Protein AF-A0A4U6NA51-F1 (afdb_monomer)

Structure (mmCIF, N/CA/C/O backbone):
data_AF-A0A4U6NA51-F1
#
_entry.id   AF-A0A4U6NA51-F1
#
loop_
_atom_site.group_PDB
_atom_site.id
_atom_site.type_symbol
_atom_site.label_atom_id
_atom_site.label_alt_id
_atom_site.label_comp_id
_atom_site.label_asym_id
_atom_site.label_entity_id
_atom_site.label_seq_id
_atom_site.pdbx_PDB_ins_code
_atom_site.Cartn_x
_atom_site.Cartn_y
_atom_site.Cartn_z
_atom_site.occupancy
_atom_site.B_iso_or_equiv
_atom_site.auth_seq_id
_atom_site.auth_comp_id
_atom_site.auth_asym_id
_atom_site.auth_atom_id
_atom_site.pdbx_PDB_model_num
ATOM 1 N N . MET A 1 1 ? 25.719 -6.340 -27.429 1.00 69.81 1 MET A N 1
ATOM 2 C CA . MET A 1 1 ? 24.300 -6.135 -27.085 1.00 69.81 1 MET A CA 1
ATOM 3 C C . MET A 1 1 ? 23.641 -5.485 -28.283 1.00 69.81 1 MET A C 1
ATOM 5 O O . MET A 1 1 ? 24.245 -4.575 -28.841 1.00 69.81 1 MET A O 1
ATOM 9 N N . SER A 1 2 ? 22.515 -6.013 -28.749 1.00 95.31 2 SER A N 1
ATOM 10 C CA . SER A 1 2 ? 21.839 -5.498 -29.944 1.00 95.31 2 SER A CA 1
ATOM 11 C C . SER A 1 2 ? 20.895 -4.341 -29.607 1.00 95.31 2 SER A C 1
ATOM 13 O O . SER A 1 2 ? 20.537 -4.133 -28.449 1.00 95.31 2 SER A O 1
ATOM 15 N N . GLU A 1 3 ? 20.461 -3.601 -30.626 1.00 95.38 3 GLU A N 1
ATOM 16 C CA . GLU A 1 3 ? 19.411 -2.584 -30.490 1.00 95.38 3 GLU A CA 1
ATOM 17 C C . GLU A 1 3 ? 18.090 -3.188 -29.984 1.00 95.38 3 GLU A C 1
ATOM 19 O O . GLU A 1 3 ? 17.405 -2.594 -29.156 1.00 95.38 3 GLU A O 1
ATOM 24 N N . ALA A 1 4 ? 17.779 -4.421 -30.393 1.00 95.69 4 ALA A N 1
ATOM 25 C CA . ALA A 1 4 ? 16.623 -5.153 -29.887 1.00 95.69 4 ALA A CA 1
ATOM 26 C C . ALA A 1 4 ? 16.748 -5.475 -28.387 1.00 95.69 4 ALA A C 1
ATOM 28 O O . ALA A 1 4 ? 15.761 -5.391 -27.658 1.00 95.69 4 ALA A O 1
ATOM 29 N N . ASP A 1 5 ? 17.951 -5.808 -27.911 1.00 97.75 5 ASP A N 1
ATOM 30 C CA . ASP A 1 5 ? 18.199 -6.032 -26.482 1.00 97.75 5 ASP A CA 1
ATOM 31 C C . ASP A 1 5 ? 18.073 -4.723 -25.689 1.00 97.75 5 ASP A C 1
ATOM 33 O O . ASP A 1 5 ? 17.464 -4.711 -24.624 1.00 97.75 5 ASP A O 1
ATOM 37 N N . LEU A 1 6 ? 18.591 -3.610 -26.227 1.00 97.75 6 LEU A N 1
ATOM 38 C CA . LEU A 1 6 ? 18.439 -2.275 -25.635 1.00 97.75 6 LEU A CA 1
ATOM 39 C C . LEU A 1 6 ? 16.968 -1.867 -25.522 1.00 97.75 6 LEU A C 1
ATOM 41 O O . LEU A 1 6 ? 16.541 -1.392 -24.473 1.00 97.75 6 LEU A O 1
ATOM 45 N N . HIS A 1 7 ? 16.183 -2.094 -26.574 1.00 97.56 7 HIS A N 1
ATOM 46 C CA . HIS A 1 7 ? 14.756 -1.790 -26.566 1.00 97.56 7 HIS A CA 1
ATOM 47 C C . HIS A 1 7 ? 13.997 -2.636 -25.537 1.00 97.56 7 HIS A C 1
ATOM 49 O O . HIS A 1 7 ? 13.208 -2.100 -24.764 1.00 97.56 7 HIS A O 1
ATOM 55 N N . ARG A 1 8 ? 14.279 -3.944 -25.459 1.00 97.94 8 ARG A N 1
ATOM 56 C CA . ARG A 1 8 ? 13.680 -4.826 -24.442 1.00 97.94 8 ARG A CA 1
ATOM 57 C C . ARG A 1 8 ? 14.015 -4.384 -23.021 1.00 97.94 8 ARG A C 1
ATOM 59 O O . ARG A 1 8 ? 13.142 -4.422 -22.163 1.00 97.94 8 ARG A O 1
ATOM 66 N N . LEU A 1 9 ? 15.253 -3.952 -22.777 1.00 98.19 9 LEU A N 1
ATOM 67 C CA . LEU A 1 9 ? 15.654 -3.415 -21.476 1.00 98.19 9 LEU A CA 1
ATOM 68 C C . LEU A 1 9 ? 14.917 -2.115 -21.142 1.00 98.19 9 LEU A C 1
ATOM 70 O O . LEU A 1 9 ? 14.500 -1.949 -20.002 1.00 98.19 9 LEU A O 1
ATOM 74 N N . ALA A 1 10 ? 14.724 -1.224 -22.117 1.00 97.75 10 ALA A N 1
ATOM 75 C CA . ALA A 1 10 ? 13.976 0.015 -21.912 1.00 97.75 10 ALA A CA 1
ATOM 76 C C . ALA A 1 10 ? 12.504 -0.252 -21.556 1.00 97.75 10 ALA A C 1
ATOM 78 O O . ALA A 1 10 ? 11.988 0.352 -20.621 1.00 97.75 10 ALA A O 1
ATOM 79 N N . VAL A 1 11 ? 11.856 -1.197 -22.247 1.00 98.38 11 VAL A N 1
ATOM 80 C CA . VAL A 1 11 ? 10.481 -1.618 -21.929 1.00 98.38 11 VAL A CA 1
ATOM 81 C C . VAL A 1 11 ? 10.413 -2.220 -20.528 1.00 98.38 11 VAL A C 1
ATOM 83 O O . VAL A 1 11 ? 9.632 -1.758 -19.708 1.00 98.38 11 VAL A O 1
ATOM 86 N N . ALA A 1 12 ? 11.295 -3.170 -20.206 1.00 98.44 12 ALA A N 1
ATOM 87 C CA . ALA A 1 12 ? 11.312 -3.788 -18.881 1.00 98.44 12 ALA A CA 1
ATOM 88 C C . ALA A 1 12 ? 11.580 -2.775 -17.750 1.00 98.44 12 ALA A C 1
ATOM 90 O O . ALA A 1 12 ? 11.066 -2.931 -16.643 1.00 98.44 12 ALA A O 1
ATOM 91 N N . ALA A 1 13 ? 12.383 -1.738 -18.008 1.00 98.31 13 ALA A N 1
ATOM 92 C CA . ALA A 1 13 ? 12.607 -0.658 -17.054 1.00 98.31 13 ALA A CA 1
ATOM 93 C C . ALA A 1 13 ? 11.339 0.183 -16.831 1.00 98.31 13 ALA A C 1
ATOM 95 O O . ALA A 1 13 ? 11.002 0.452 -15.681 1.00 98.31 13 ALA A O 1
ATOM 96 N N . ALA A 1 14 ? 10.618 0.530 -17.901 1.00 98.25 14 ALA A N 1
ATOM 97 C CA . ALA A 1 14 ? 9.354 1.261 -17.817 1.00 98.25 14 ALA A CA 1
ATOM 98 C C . ALA A 1 14 ? 8.249 0.442 -17.123 1.00 98.25 14 ALA A C 1
ATOM 100 O O . ALA A 1 14 ? 7.504 0.978 -16.304 1.00 98.25 14 ALA A O 1
ATOM 101 N N . ASP A 1 15 ? 8.179 -0.866 -17.387 1.00 98.25 15 ASP A N 1
ATOM 102 C CA . ASP A 1 15 ? 7.237 -1.770 -16.715 1.00 98.25 15 ASP A CA 1
ATOM 103 C C . ASP A 1 15 ? 7.525 -1.834 -15.211 1.00 98.25 15 ASP A C 1
ATOM 105 O O . ASP A 1 15 ? 6.617 -1.754 -14.385 1.00 98.25 15 ASP A O 1
ATOM 109 N N . LYS A 1 16 ? 8.808 -1.932 -14.840 1.00 98.12 16 LYS A N 1
ATOM 110 C CA . LYS A 1 16 ? 9.229 -1.925 -13.436 1.00 98.12 16 LYS A CA 1
ATOM 111 C C . LYS A 1 16 ? 8.866 -0.611 -12.740 1.00 98.12 16 LYS A C 1
ATOM 113 O O . LYS A 1 16 ? 8.418 -0.646 -11.600 1.00 98.12 16 LYS A O 1
ATOM 118 N N . GLU A 1 17 ? 9.090 0.525 -13.395 1.00 98.00 17 GLU A N 1
ATOM 119 C CA . GLU A 1 17 ? 8.728 1.844 -12.862 1.00 98.00 17 GLU A CA 1
ATOM 120 C C . GLU A 1 17 ? 7.214 1.972 -12.671 1.00 98.00 17 GLU A C 1
ATOM 122 O O . GLU A 1 17 ? 6.759 2.402 -11.615 1.00 98.00 17 GLU A O 1
ATOM 127 N N . THR A 1 18 ? 6.436 1.508 -13.649 1.00 98.19 18 THR A N 1
ATOM 128 C CA . THR A 1 18 ? 4.970 1.492 -13.572 1.00 98.19 18 THR A CA 1
ATOM 129 C C . THR A 1 18 ? 4.486 0.652 -12.392 1.00 98.19 18 THR A C 1
ATOM 131 O O . THR A 1 18 ? 3.677 1.120 -11.597 1.00 98.19 18 THR A O 1
ATOM 134 N N . ALA A 1 19 ? 5.030 -0.556 -12.222 1.00 97.75 19 ALA A N 1
ATOM 135 C CA . ALA A 1 19 ? 4.678 -1.428 -11.104 1.00 97.75 19 ALA A CA 1
ATOM 136 C C . ALA A 1 19 ? 5.033 -0.813 -9.737 1.00 97.75 19 ALA A C 1
ATOM 138 O O . ALA A 1 19 ? 4.284 -0.987 -8.779 1.00 97.75 19 ALA A O 1
ATOM 139 N N . ALA A 1 20 ? 6.154 -0.090 -9.640 1.00 96.81 20 ALA A N 1
ATOM 140 C CA . ALA A 1 20 ? 6.529 0.612 -8.413 1.00 96.81 20 ALA A CA 1
ATOM 141 C C . ALA A 1 20 ? 5.534 1.735 -8.083 1.00 96.81 20 ALA A C 1
ATOM 143 O O . ALA A 1 20 ? 5.052 1.815 -6.960 1.00 96.81 20 ALA A O 1
ATOM 144 N N . PHE A 1 21 ? 5.153 2.538 -9.079 1.00 96.50 21 PHE A N 1
ATOM 145 C CA . PHE A 1 21 ? 4.147 3.585 -8.905 1.00 96.50 21 PHE A CA 1
ATOM 146 C C . PHE A 1 21 ? 2.780 3.026 -8.487 1.00 96.50 21 PHE A C 1
ATOM 148 O O . PHE A 1 21 ? 2.128 3.570 -7.597 1.00 96.50 21 PHE A O 1
ATOM 155 N N . GLU A 1 22 ? 2.330 1.941 -9.123 1.00 97.94 22 GLU A N 1
ATOM 156 C CA . GLU A 1 22 ? 1.061 1.295 -8.775 1.00 97.94 22 GLU A CA 1
ATOM 157 C C . GLU A 1 22 ? 1.065 0.759 -7.342 1.00 97.94 22 GLU A C 1
ATOM 159 O O . GLU A 1 22 ? 0.047 0.866 -6.656 1.00 97.94 22 GLU A O 1
ATOM 164 N N . LEU A 1 23 ? 2.201 0.227 -6.880 1.00 96.19 23 LEU A N 1
ATOM 165 C CA . LEU A 1 23 ? 2.372 -0.221 -5.502 1.00 96.19 23 LEU A CA 1
ATOM 166 C C . LEU A 1 23 ? 2.285 0.953 -4.520 1.00 96.19 23 LEU A C 1
ATOM 168 O O . LEU A 1 23 ? 1.456 0.907 -3.614 1.00 96.19 23 LEU A O 1
ATOM 172 N N . ASP A 1 24 ? 3.057 2.019 -4.744 1.00 94.44 24 ASP A N 1
ATOM 173 C CA . ASP A 1 24 ? 3.037 3.222 -3.898 1.00 94.44 24 ASP A CA 1
ATOM 174 C C . ASP A 1 24 ? 1.616 3.811 -3.807 1.00 94.44 24 ASP A C 1
ATOM 176 O O . ASP A 1 24 ? 1.129 4.191 -2.740 1.00 94.44 24 ASP A O 1
ATOM 180 N N . HIS A 1 25 ? 0.904 3.843 -4.936 1.00 95.38 25 HIS A N 1
ATOM 181 C CA . HIS A 1 25 ? -0.477 4.308 -4.993 1.00 95.38 25 HIS A CA 1
ATOM 182 C C . HIS A 1 25 ? -1.446 3.369 -4.259 1.00 95.38 25 HIS A C 1
ATOM 184 O O . HIS A 1 25 ? -2.373 3.836 -3.595 1.00 95.38 25 HIS A O 1
ATOM 190 N N . ALA A 1 26 ? -1.260 2.051 -4.352 1.00 95.19 26 ALA A N 1
ATOM 191 C CA . ALA A 1 26 ? -2.071 1.085 -3.616 1.00 95.19 26 ALA A CA 1
ATOM 192 C C . ALA A 1 26 ? -1.875 1.219 -2.097 1.00 95.19 26 ALA A C 1
ATOM 194 O O . ALA A 1 26 ? -2.860 1.191 -1.357 1.00 95.19 26 ALA A O 1
ATOM 195 N N . GLU A 1 27 ? -0.639 1.430 -1.637 1.00 93.62 27 GLU A N 1
ATOM 196 C CA . GLU A 1 27 ? -0.335 1.688 -0.225 1.00 93.62 27 GLU A CA 1
ATOM 197 C C . GLU A 1 27 ? -1.010 2.966 0.282 1.00 93.62 27 GLU A C 1
ATOM 199 O O . GLU A 1 27 ? -1.602 2.966 1.363 1.00 93.62 27 GLU A O 1
ATOM 204 N N . LEU A 1 28 ? -0.977 4.047 -0.506 1.00 93.50 28 LEU A N 1
ATOM 205 C CA . LEU A 1 28 ? -1.662 5.292 -0.157 1.00 93.50 28 LEU A CA 1
ATOM 206 C C . LEU A 1 28 ? -3.180 5.092 -0.050 1.00 93.50 28 LEU A C 1
ATOM 208 O O . LEU A 1 28 ? -3.779 5.476 0.952 1.00 93.50 28 LEU A O 1
ATOM 212 N N . ASN A 1 29 ? -3.791 4.431 -1.036 1.00 94.50 29 ASN A N 1
ATOM 213 C CA . ASN A 1 29 ? -5.228 4.138 -1.022 1.00 94.50 2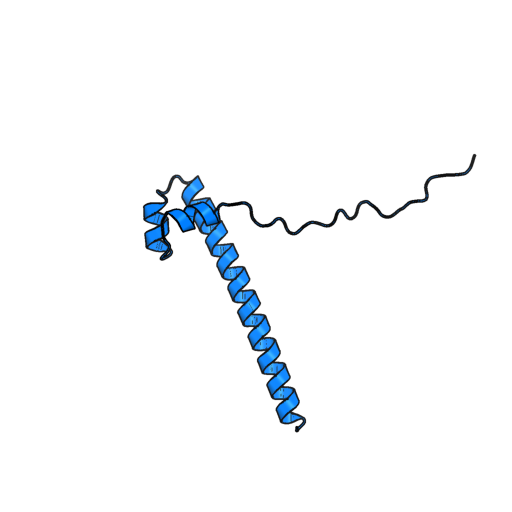9 ASN A CA 1
ATOM 214 C C . ASN A 1 29 ? -5.632 3.294 0.193 1.00 94.50 29 ASN A C 1
ATOM 216 O O . ASN A 1 29 ? -6.686 3.524 0.789 1.00 94.50 29 ASN A O 1
ATOM 220 N N . LEU A 1 30 ? -4.797 2.325 0.579 1.00 94.44 30 LEU A N 1
ATOM 221 C CA . LEU A 1 30 ? -5.023 1.523 1.777 1.00 94.44 30 LEU A CA 1
ATOM 222 C C . LEU A 1 30 ? -4.980 2.391 3.041 1.00 94.44 30 LEU A C 1
ATOM 224 O O . LEU A 1 30 ? -5.895 2.302 3.859 1.00 94.44 30 LEU A O 1
ATOM 228 N N . LYS A 1 31 ? -3.970 3.259 3.183 1.00 94.25 31 LYS A N 1
ATOM 229 C CA . LYS A 1 31 ? -3.864 4.200 4.314 1.00 94.25 31 LYS A CA 1
ATOM 230 C C . LYS A 1 31 ? -5.096 5.095 4.415 1.00 94.25 31 LYS A C 1
ATOM 232 O O . LYS A 1 31 ? -5.694 5.187 5.485 1.00 94.25 31 LYS A O 1
ATOM 237 N N . GLU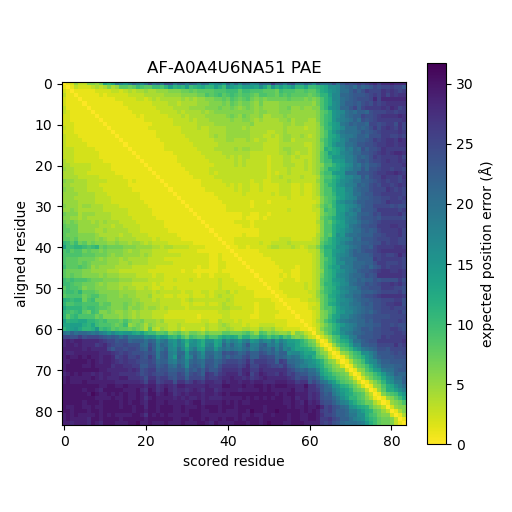 A 1 32 ? -5.520 5.699 3.307 1.00 93.75 32 GLU A N 1
ATOM 238 C CA . GLU A 1 32 ? -6.716 6.549 3.268 1.00 93.75 32 GLU A CA 1
ATOM 239 C C . GLU A 1 32 ? -7.978 5.781 3.683 1.00 93.75 32 GLU A C 1
ATOM 241 O O . GLU A 1 32 ? -8.748 6.253 4.522 1.00 93.75 32 GLU A O 1
ATOM 246 N N . ALA A 1 33 ? -8.175 4.568 3.158 1.00 95.56 33 ALA A N 1
ATOM 247 C CA . ALA A 1 33 ? -9.321 3.734 3.513 1.00 95.56 33 ALA A CA 1
ATOM 248 C C . ALA A 1 33 ? -9.328 3.350 5.003 1.00 95.56 33 ALA A C 1
ATOM 250 O O . ALA A 1 33 ? -10.386 3.367 5.638 1.00 95.56 33 ALA A O 1
ATOM 251 N N . VAL A 1 34 ? -8.159 3.033 5.569 1.00 95.06 34 VAL A N 1
ATOM 252 C CA . VAL A 1 34 ? -7.994 2.733 6.999 1.00 95.06 34 VAL A CA 1
ATOM 253 C C . VAL A 1 34 ? -8.338 3.952 7.853 1.00 95.06 34 VAL A C 1
ATOM 255 O O . VAL A 1 34 ? -9.126 3.822 8.791 1.00 95.06 34 VAL A O 1
ATOM 258 N N . VAL A 1 35 ? -7.819 5.135 7.510 1.00 93.81 35 VAL A N 1
ATOM 259 C CA . VAL A 1 35 ? -8.129 6.392 8.214 1.00 93.81 35 VAL A CA 1
ATOM 260 C C . VAL A 1 35 ? -9.635 6.642 8.220 1.00 93.81 35 VAL A C 1
ATOM 262 O O . VAL A 1 35 ? -10.222 6.802 9.288 1.00 93.81 35 VAL A O 1
ATOM 265 N N . VAL A 1 36 ? -10.288 6.575 7.059 1.00 94.94 36 VAL A N 1
ATOM 266 C CA . VAL A 1 36 ? -11.742 6.784 6.944 1.00 94.94 36 VAL A CA 1
ATOM 267 C C . VAL A 1 36 ? -12.529 5.758 7.768 1.00 94.94 36 VAL A C 1
ATOM 269 O O . VAL A 1 36 ? -13.516 6.098 8.423 1.00 94.94 36 VAL A O 1
ATOM 272 N N . ALA A 1 37 ? -12.115 4.489 7.770 1.00 95.50 37 ALA A N 1
ATOM 273 C CA . ALA A 1 37 ? -12.777 3.454 8.563 1.00 95.50 37 ALA A CA 1
ATOM 274 C C . ALA A 1 37 ? -12.669 3.726 10.073 1.00 95.50 37 ALA A C 1
ATOM 276 O O . ALA A 1 37 ? -13.656 3.546 10.798 1.00 95.50 37 ALA A O 1
ATOM 277 N N . LEU A 1 38 ? -11.505 4.186 10.536 1.00 93.19 38 LEU A N 1
ATOM 278 C CA . LEU A 1 38 ? -11.272 4.569 11.930 1.00 93.19 38 LEU A CA 1
ATOM 279 C C . LEU A 1 38 ? -12.064 5.822 12.320 1.00 93.19 38 LEU A C 1
ATOM 281 O O . LEU A 1 38 ? -12.675 5.839 13.387 1.00 93.19 38 LEU A O 1
ATOM 285 N N . GLU A 1 39 ? -12.133 6.832 11.450 1.00 93.19 39 GLU A N 1
ATOM 286 C CA . GLU A 1 39 ? -12.956 8.036 11.653 1.00 93.19 39 GLU A CA 1
ATOM 287 C C . GLU A 1 39 ? -14.449 7.708 11.782 1.00 93.19 39 GLU A C 1
ATOM 289 O O . GLU A 1 39 ? -15.161 8.316 12.584 1.00 93.19 39 GLU A O 1
ATOM 294 N N . HIS A 1 40 ? -14.926 6.696 11.055 1.00 96.44 40 HIS A N 1
ATOM 295 C CA . HIS A 1 40 ? -16.286 6.169 11.197 1.00 96.44 40 HIS A CA 1
ATOM 296 C C . HIS A 1 40 ? -16.496 5.300 12.451 1.00 96.44 40 HIS A C 1
ATOM 298 O O . HIS A 1 40 ? -17.609 4.826 12.687 1.00 96.44 40 HIS A O 1
ATOM 304 N N . GLY A 1 41 ? -15.463 5.097 13.273 1.00 94.56 41 GLY A N 1
ATOM 305 C CA . GLY A 1 41 ? -15.533 4.334 14.519 1.00 94.56 41 GLY A CA 1
ATOM 306 C C . GLY A 1 41 ? -15.458 2.819 14.334 1.00 94.56 41 GLY A C 1
ATOM 307 O O . GLY A 1 41 ? -15.887 2.076 15.219 1.00 94.56 41 GLY A O 1
ATOM 308 N N . THR A 1 42 ? -14.944 2.343 13.198 1.00 96.25 42 THR A N 1
ATOM 309 C CA . THR A 1 42 ? -14.715 0.908 12.981 1.00 96.25 42 THR A CA 1
ATOM 310 C C . THR A 1 42 ? -13.614 0.415 13.921 1.00 96.25 42 THR A C 1
ATOM 312 O O . THR A 1 42 ? -12.574 1.056 14.052 1.00 96.25 42 THR A O 1
ATOM 315 N N . ASP A 1 43 ? -13.828 -0.732 14.574 1.00 94.62 43 ASP A N 1
ATOM 316 C CA . ASP A 1 43 ? -12.822 -1.342 15.452 1.00 94.62 43 ASP A CA 1
ATOM 317 C C . ASP A 1 43 ? -11.558 -1.706 14.638 1.00 94.62 43 ASP A C 1
ATOM 319 O O . ASP A 1 43 ? -11.680 -2.424 13.637 1.00 94.62 43 ASP A O 1
ATOM 323 N N . PRO A 1 44 ? -10.348 -1.280 15.058 1.00 92.88 44 PRO A N 1
ATOM 324 C CA . PRO A 1 44 ? -9.090 -1.636 14.401 1.00 92.88 44 PRO A CA 1
ATOM 325 C C . PRO A 1 44 ? -8.919 -3.138 14.147 1.00 92.88 44 PRO A C 1
ATOM 327 O O . PRO A 1 44 ? -8.377 -3.527 13.117 1.00 92.88 44 PRO A O 1
ATOM 330 N N . LYS A 1 45 ? -9.436 -4.006 15.028 1.00 95.56 45 LYS A N 1
ATOM 331 C CA . LYS A 1 45 ? -9.383 -5.467 14.845 1.00 95.56 45 LYS A CA 1
ATOM 332 C C . LYS A 1 45 ? -10.231 -5.958 13.679 1.00 95.56 45 LYS A C 1
ATOM 334 O O . LYS A 1 45 ? -9.929 -7.002 13.108 1.00 95.56 45 LYS A O 1
ATOM 339 N N . VAL A 1 46 ? -11.321 -5.259 13.373 1.00 96.69 46 VAL A N 1
ATOM 340 C CA . VAL A 1 46 ? -12.177 -5.567 12.221 1.00 96.69 46 VAL A CA 1
ATOM 341 C C . VAL A 1 46 ? -11.489 -5.109 10.942 1.00 96.69 46 VAL A C 1
ATOM 343 O O . VAL A 1 46 ? -11.472 -5.859 9.973 1.00 96.69 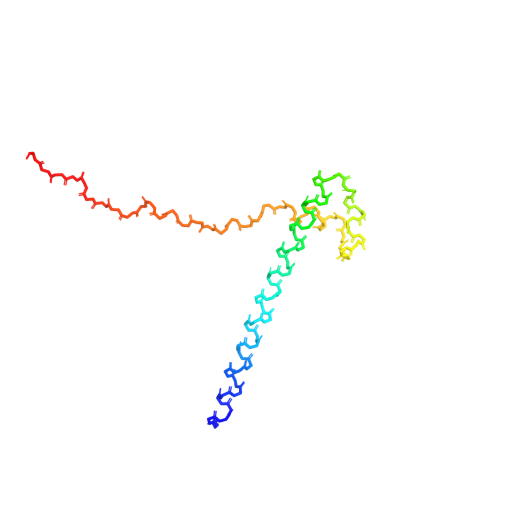46 VAL A O 1
ATOM 346 N N . ILE A 1 47 ? -10.875 -3.923 10.957 1.00 96.06 47 ILE A N 1
ATOM 347 C CA . ILE A 1 47 ? -10.100 -3.409 9.821 1.00 96.06 47 ILE A CA 1
ATOM 348 C C . ILE A 1 47 ? -8.950 -4.368 9.497 1.00 96.06 47 ILE A C 1
ATOM 350 O O . ILE A 1 47 ? -8.868 -4.825 8.362 1.00 96.06 47 ILE A O 1
ATOM 354 N N . ALA A 1 48 ? -8.150 -4.753 10.498 1.00 95.38 48 ALA A N 1
ATOM 355 C CA . ALA A 1 48 ? -7.028 -5.693 10.378 1.00 95.38 48 ALA A CA 1
ATOM 356 C C . ALA A 1 48 ? -7.407 -6.996 9.660 1.00 95.38 48 ALA A C 1
ATOM 358 O O . ALA A 1 48 ? -6.729 -7.421 8.732 1.00 95.38 48 ALA A O 1
ATOM 359 N N . GLN A 1 49 ? -8.551 -7.585 10.016 1.00 96.00 49 GLN A N 1
ATOM 360 C CA . GLN A 1 49 ? -9.049 -8.801 9.364 1.00 96.00 49 GLN A CA 1
ATOM 361 C C . GLN A 1 49 ? -9.394 -8.607 7.883 1.00 96.00 49 GLN A C 1
ATOM 363 O O . GLN A 1 49 ? -9.275 -9.547 7.104 1.00 96.00 49 GLN A O 1
ATOM 368 N N . VAL A 1 50 ? -9.875 -7.423 7.495 1.00 96.38 50 VAL A N 1
ATOM 369 C CA . VAL A 1 50 ? -10.266 -7.133 6.106 1.00 96.38 50 VAL A CA 1
ATOM 370 C C . VAL A 1 50 ? -9.044 -6.887 5.232 1.00 96.38 50 VAL A C 1
ATOM 372 O O . VAL A 1 50 ? -9.035 -7.299 4.075 1.00 96.38 50 VAL A O 1
ATOM 375 N N . VAL A 1 51 ? -8.039 -6.203 5.779 1.00 94.31 51 VAL A N 1
ATOM 376 C CA . VAL A 1 51 ? -6.839 -5.791 5.038 1.00 94.31 51 VAL A CA 1
ATOM 377 C C . VAL A 1 51 ? -5.665 -6.760 5.194 1.00 94.31 51 VAL A C 1
ATOM 379 O O . VAL A 1 51 ? -4.612 -6.506 4.627 1.00 94.31 51 VAL A O 1
ATOM 382 N N . ASP A 1 52 ? -5.867 -7.864 5.921 1.00 94.50 52 ASP A N 1
ATOM 383 C CA . ASP A 1 52 ? -4.860 -8.895 6.211 1.00 94.50 52 ASP A CA 1
ATOM 384 C C . ASP A 1 52 ? -3.594 -8.323 6.873 1.00 94.50 52 ASP A C 1
ATOM 386 O O . ASP A 1 52 ? -2.469 -8.597 6.463 1.00 94.50 52 ASP A O 1
ATOM 390 N N . LEU A 1 53 ? -3.805 -7.488 7.894 1.00 93.38 53 LEU A N 1
ATOM 391 C CA . LEU A 1 53 ? -2.756 -6.895 8.727 1.00 93.38 53 LEU A CA 1
ATOM 392 C C . LEU A 1 53 ? -3.004 -7.205 10.201 1.00 93.38 53 LEU A C 1
ATOM 394 O O . LEU A 1 53 ? -4.134 -7.470 10.619 1.00 93.38 53 LEU A O 1
ATOM 398 N N . GLU A 1 54 ? -1.964 -7.098 11.017 1.00 92.62 54 GLU A N 1
ATOM 399 C CA . GLU A 1 54 ? -2.108 -7.120 12.465 1.00 92.62 54 GLU A CA 1
ATOM 400 C C . GLU A 1 54 ? -2.777 -5.821 12.966 1.00 92.62 54 GLU A C 1
ATOM 402 O O . GLU A 1 54 ? -2.597 -4.742 12.392 1.00 92.62 54 GLU A O 1
ATOM 407 N N . PRO A 1 55 ? -3.557 -5.861 14.064 1.00 89.69 55 PRO A N 1
ATOM 408 C CA . PRO A 1 55 ? -4.245 -4.671 14.578 1.00 89.69 55 PRO A CA 1
ATOM 409 C C . PRO A 1 55 ? -3.314 -3.506 14.938 1.00 89.69 55 PRO A C 1
ATOM 411 O O . PRO A 1 55 ? -3.735 -2.352 14.906 1.00 89.69 55 PRO A O 1
ATOM 414 N N . GLU A 1 56 ? -2.072 -3.805 15.311 1.00 90.25 56 GLU A N 1
ATOM 415 C CA . GLU A 1 56 ? -1.025 -2.814 15.571 1.00 90.25 56 GLU A CA 1
ATOM 416 C C . GLU A 1 56 ? -0.555 -2.118 14.289 1.00 90.25 56 GLU A C 1
ATOM 418 O O . GLU A 1 56 ? -0.494 -0.890 14.266 1.00 90.25 56 GLU A O 1
ATOM 423 N N . GLU A 1 57 ? -0.373 -2.862 13.196 1.00 90.62 57 GLU A N 1
ATOM 424 C CA . GLU A 1 57 ? -0.016 -2.312 11.882 1.00 90.62 57 GLU A CA 1
ATOM 425 C C . GLU A 1 57 ? -1.110 -1.368 11.357 1.00 90.62 57 GLU A C 1
ATOM 427 O O . GLU A 1 57 ? -0.816 -0.301 10.824 1.00 90.62 57 GLU A O 1
ATOM 432 N N . VAL A 1 58 ? -2.389 -1.691 11.585 1.00 90.19 58 VAL A N 1
ATOM 433 C CA . VAL A 1 58 ? -3.522 -0.811 11.230 1.00 90.19 58 VAL A CA 1
ATOM 434 C C . VAL A 1 58 ? -3.435 0.552 11.919 1.00 90.19 58 VAL A C 1
ATOM 436 O O . VAL A 1 58 ? -3.778 1.572 11.323 1.00 90.19 58 VAL A O 1
ATOM 439 N N . LEU A 1 59 ? -2.989 0.588 13.175 1.00 87.12 59 LEU A N 1
ATOM 440 C CA . LEU A 1 59 ? -2.828 1.841 13.913 1.00 87.12 59 LEU A CA 1
ATOM 441 C C . LEU A 1 59 ? -1.600 2.617 13.425 1.00 87.12 59 LEU A C 1
ATOM 443 O O . LEU A 1 59 ? -1.653 3.843 13.329 1.00 87.12 59 LEU A O 1
ATOM 447 N N . GLU A 1 60 ? -0.524 1.922 13.059 1.00 88.56 60 GLU A N 1
ATOM 448 C CA . GLU A 1 60 ? 0.685 2.528 12.489 1.00 88.56 60 GLU A CA 1
ATOM 449 C C . GLU A 1 60 ? 0.434 3.179 11.121 1.00 88.56 60 GLU A C 1
ATOM 451 O O . GLU A 1 60 ? 1.019 4.223 10.834 1.00 88.56 60 GLU A O 1
ATOM 456 N N . LEU A 1 61 ? -0.507 2.656 10.324 1.00 84.50 61 LEU A N 1
ATOM 457 C CA . LEU A 1 61 ? -0.920 3.256 9.043 1.00 84.50 61 LEU A CA 1
ATOM 458 C C . LEU A 1 61 ? -1.546 4.654 9.178 1.00 84.50 61 LEU A C 1
ATOM 460 O O . LEU A 1 61 ? -1.611 5.382 8.189 1.00 84.50 61 LEU A O 1
ATOM 464 N N . THR A 1 62 ? -1.9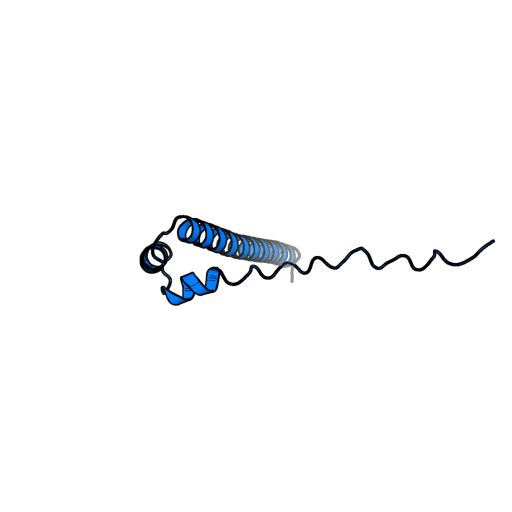96 5.037 10.378 1.00 75.69 62 THR A N 1
ATOM 465 C CA . THR A 1 62 ? -2.517 6.387 10.664 1.00 75.69 62 THR A CA 1
ATOM 466 C C . THR A 1 62 ? -1.452 7.379 11.126 1.00 75.69 62 THR A C 1
ATOM 468 O O . THR A 1 62 ? -1.742 8.572 11.258 1.00 75.69 62 THR A O 1
ATOM 471 N N . GLY A 1 63 ? -0.222 6.909 11.372 1.00 67.94 63 GLY A N 1
ATOM 472 C CA . GLY A 1 63 ? 0.934 7.781 11.549 1.00 67.94 63 GLY A CA 1
ATOM 473 C C . GLY A 1 63 ? 1.073 8.661 10.313 1.00 67.94 63 GLY A C 1
ATOM 474 O O . GLY A 1 63 ? 0.930 8.154 9.203 1.00 67.94 63 GLY A O 1
ATOM 475 N N . ALA A 1 64 ? 1.246 9.971 10.533 1.00 48.50 64 ALA A N 1
ATOM 476 C CA . ALA A 1 64 ? 1.122 11.016 9.521 1.00 48.50 64 ALA A CA 1
ATOM 477 C C . ALA 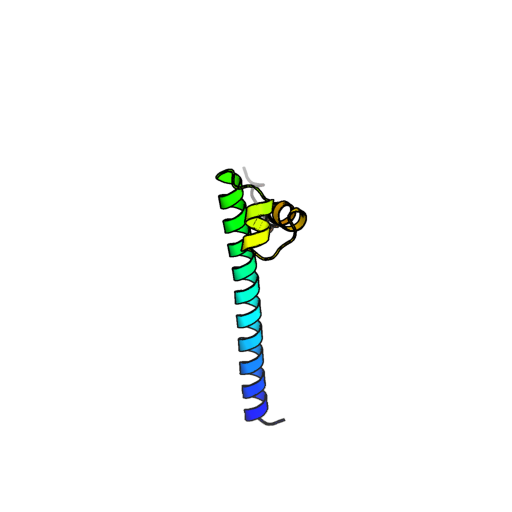A 1 64 ? 1.655 10.564 8.151 1.00 48.50 64 ALA A C 1
ATOM 479 O O . ALA A 1 64 ? 2.743 9.977 8.114 1.00 48.50 64 ALA A O 1
ATOM 480 N N . PRO A 1 65 ? 0.940 10.845 7.039 1.00 49.91 65 PRO A N 1
ATOM 481 C CA . PRO A 1 65 ? 1.575 10.733 5.736 1.00 49.91 65 PRO A CA 1
ATOM 482 C C . PRO A 1 65 ? 2.881 11.505 5.863 1.00 49.91 65 PRO A C 1
ATOM 484 O O . PRO A 1 65 ? 2.851 12.621 6.386 1.00 49.91 65 PRO A O 1
ATOM 487 N N . ASP A 1 66 ? 4.010 10.894 5.494 1.00 50.47 66 ASP A N 1
ATOM 488 C CA . ASP A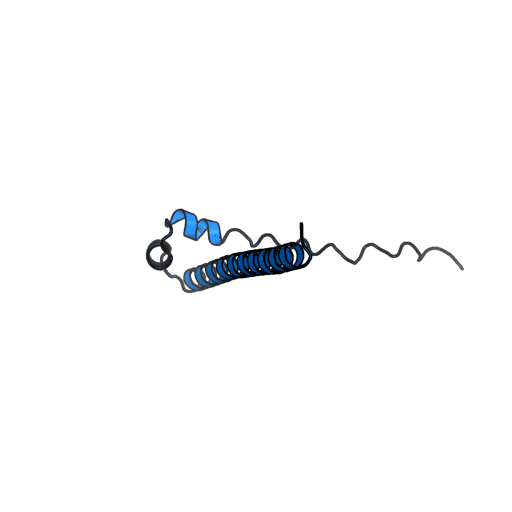 1 66 ? 5.231 11.653 5.269 1.00 50.47 66 ASP A CA 1
ATOM 489 C C . ASP A 1 66 ? 4.795 12.815 4.382 1.00 50.47 66 ASP A C 1
ATOM 491 O O . ASP A 1 66 ? 4.473 12.612 3.207 1.00 50.47 66 ASP A O 1
ATOM 495 N N . GLU A 1 67 ? 4.625 14.002 4.981 1.00 45.34 67 GLU A N 1
ATOM 496 C CA . GLU A 1 67 ? 4.262 15.188 4.237 1.00 45.34 67 GLU A CA 1
ATOM 497 C C . GLU A 1 67 ? 5.333 15.231 3.157 1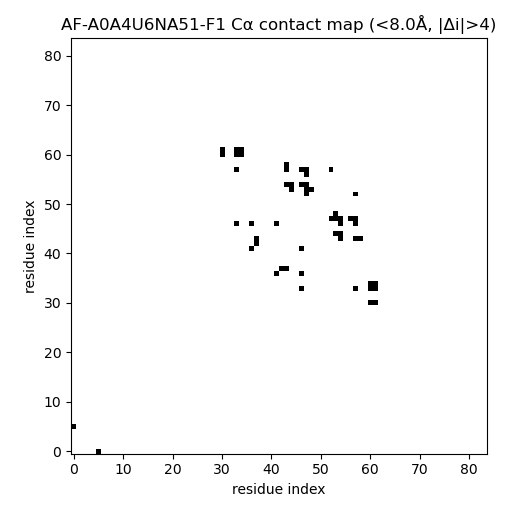.00 45.34 67 GLU A C 1
ATOM 499 O O . GLU A 1 67 ? 6.524 15.230 3.508 1.00 45.34 67 GLU A O 1
ATOM 504 N N . PRO A 1 68 ? 4.983 15.204 1.855 1.00 44.88 68 PRO A N 1
ATOM 505 C CA . PRO A 1 68 ? 5.979 15.561 0.874 1.00 44.88 68 PRO A CA 1
ATOM 506 C C . PRO A 1 68 ? 6.450 16.916 1.361 1.00 44.88 68 PRO A C 1
ATOM 508 O O . PRO A 1 68 ? 5.621 17.815 1.512 1.00 44.88 68 PRO A O 1
ATOM 511 N N . ALA A 1 69 ? 7.727 17.012 1.739 1.00 47.94 69 ALA A N 1
ATOM 512 C CA . ALA A 1 69 ? 8.316 18.257 2.168 1.00 47.94 69 ALA A CA 1
ATOM 513 C C . ALA A 1 69 ? 8.048 19.220 1.018 1.00 47.94 69 ALA A C 1
ATOM 515 O O . ALA A 1 69 ? 8.747 19.198 0.002 1.00 47.94 69 ALA A O 1
ATOM 516 N N . LEU A 1 70 ? 6.965 19.992 1.129 1.00 44.91 70 LEU A N 1
ATOM 517 C CA . LEU A 1 70 ? 6.637 21.063 0.226 1.00 44.91 70 LEU A CA 1
ATOM 518 C C . LEU A 1 70 ? 7.717 22.067 0.554 1.00 44.91 70 LEU A C 1
ATOM 520 O O . LEU A 1 70 ? 7.586 22.875 1.472 1.00 44.91 70 LEU A O 1
ATOM 524 N N . LEU A 1 71 ? 8.849 21.890 -0.130 1.00 48.09 71 LEU A N 1
ATOM 525 C CA . LEU A 1 71 ? 9.975 22.789 -0.133 1.00 48.09 71 LEU A CA 1
ATOM 526 C C . LEU A 1 71 ? 9.362 24.170 -0.236 1.00 48.09 71 LEU A C 1
ATOM 528 O O . LEU A 1 71 ? 8.685 24.493 -1.211 1.00 48.09 71 LEU A O 1
ATOM 532 N N . THR A 1 72 ? 9.524 24.924 0.839 1.00 49.50 72 THR A N 1
ATOM 533 C CA . THR A 1 72 ? 9.058 26.287 0.988 1.00 49.50 72 THR A CA 1
ATOM 534 C C . THR A 1 72 ? 9.584 27.089 -0.200 1.00 49.50 72 THR A C 1
ATOM 536 O O . THR A 1 72 ? 10.722 27.557 -0.178 1.00 49.50 72 THR A O 1
ATOM 539 N N . LEU A 1 73 ? 8.783 27.238 -1.257 1.00 53.19 73 LEU A N 1
ATOM 540 C CA . LEU A 1 73 ? 9.119 28.025 -2.450 1.00 53.19 73 LEU A CA 1
ATOM 541 C C . LEU A 1 73 ? 9.018 29.539 -2.192 1.00 53.19 73 LEU A C 1
ATOM 543 O O . LEU A 1 73 ? 8.842 30.309 -3.127 1.00 53.19 73 LEU A O 1
ATOM 547 N N . ASP A 1 74 ? 9.165 29.976 -0.939 1.00 50.00 74 ASP A N 1
ATOM 548 C CA . ASP A 1 74 ? 9.063 31.386 -0.547 1.00 50.00 74 ASP A CA 1
ATOM 549 C C . ASP A 1 74 ? 10.386 31.976 -0.025 1.00 50.00 74 ASP A C 1
ATOM 551 O O . ASP A 1 74 ? 10.429 33.068 0.534 1.00 50.00 74 ASP A O 1
ATOM 555 N N . GLN A 1 75 ? 11.511 31.283 -0.232 1.00 54.41 75 GLN A N 1
ATOM 556 C CA . GLN A 1 75 ? 12.847 31.832 0.033 1.00 54.41 75 GLN A CA 1
ATOM 557 C C . GLN A 1 75 ? 13.706 31.888 -1.229 1.00 54.41 75 GLN A C 1
ATOM 559 O O . GLN A 1 75 ? 14.732 31.220 -1.326 1.00 54.41 75 GLN A O 1
ATOM 564 N N . ALA A 1 76 ? 13.315 32.715 -2.200 1.00 51.59 76 ALA A N 1
ATOM 565 C CA . ALA A 1 76 ? 14.234 33.135 -3.258 1.00 51.59 76 ALA A CA 1
ATOM 566 C C . ALA A 1 76 ? 13.832 34.452 -3.945 1.00 51.59 76 ALA A C 1
ATOM 568 O O . ALA A 1 76 ? 13.648 34.452 -5.154 1.00 51.59 76 ALA A O 1
ATOM 569 N N . ILE A 1 77 ? 13.787 35.585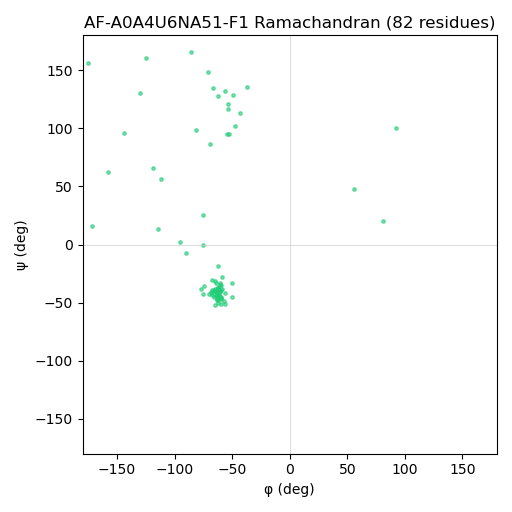 -3.225 1.00 50.47 77 ILE A N 1
ATOM 570 C CA . ILE A 1 77 ? 14.260 36.869 -3.792 1.00 50.47 77 ILE A CA 1
ATOM 571 C C . ILE A 1 77 ? 14.943 37.713 -2.692 1.00 50.47 77 ILE A C 1
ATOM 573 O O . ILE A 1 77 ? 14.270 38.456 -1.977 1.00 50.47 77 ILE A O 1
ATOM 577 N N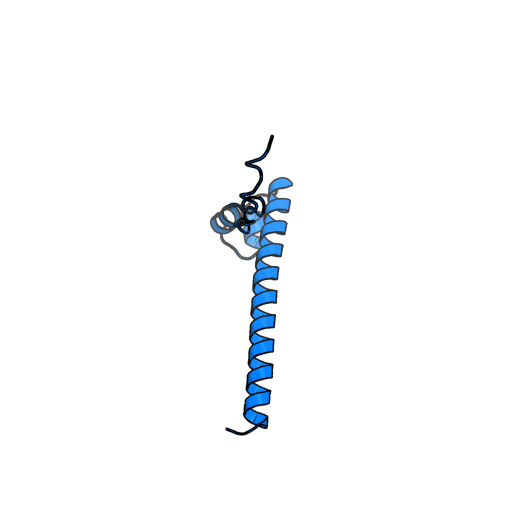 . PRO A 1 78 ? 16.281 37.672 -2.546 1.00 42.97 78 PRO A N 1
ATOM 578 C CA . PRO A 1 78 ? 17.013 38.720 -1.848 1.00 42.97 78 PRO A CA 1
ATOM 579 C C . PRO A 1 78 ? 17.223 39.879 -2.832 1.00 42.97 78 PRO A C 1
ATOM 581 O O . PRO A 1 78 ? 18.101 39.824 -3.689 1.00 42.97 78 PRO A O 1
ATOM 584 N N . GLY A 1 79 ? 16.383 40.912 -2.761 1.00 51.62 79 GLY A N 1
ATOM 585 C CA . GLY A 1 79 ? 16.494 42.024 -3.712 1.00 51.62 79 GLY A CA 1
ATOM 586 C C . GLY A 1 79 ? 15.622 43.249 -3.454 1.00 51.62 79 GLY A C 1
ATOM 587 O O . GLY A 1 79 ? 15.462 44.054 -4.361 1.00 51.62 79 GLY A O 1
ATOM 588 N N . ALA A 1 80 ? 15.061 43.411 -2.255 1.00 55.28 80 ALA A N 1
ATOM 589 C CA . ALA A 1 80 ? 14.355 44.633 -1.869 1.00 55.28 80 ALA A CA 1
ATOM 590 C C . ALA A 1 80 ? 15.139 45.378 -0.783 1.00 55.28 80 ALA A C 1
ATOM 592 O O . ALA A 1 80 ? 14.637 45.641 0.305 1.00 55.28 80 ALA A O 1
ATOM 593 N N . SER A 1 81 ? 16.395 45.689 -1.085 1.00 50.84 81 SER A N 1
ATOM 594 C CA . SER A 1 81 ? 17.112 46.753 -0.399 1.00 50.84 81 SER A CA 1
ATOM 595 C C . SER A 1 81 ? 17.732 47.644 -1.456 1.00 50.84 81 SER A C 1
ATOM 597 O O . SER A 1 81 ? 18.430 47.154 -2.340 1.00 50.84 81 SER A O 1
ATOM 599 N N . ASP A 1 82 ? 17.494 48.937 -1.265 1.00 51.16 82 ASP A N 1
ATOM 600 C CA . ASP A 1 82 ? 18.137 50.080 -1.907 1.00 51.16 82 ASP A CA 1
ATOM 601 C C . ASP A 1 82 ? 17.458 50.614 -3.183 1.00 51.16 82 ASP A C 1
ATOM 603 O O . ASP A 1 82 ? 17.635 50.106 -4.288 1.00 51.16 82 ASP A O 1
ATOM 607 N N . LEU A 1 83 ? 16.699 51.706 -3.044 1.00 45.41 83 LEU A N 1
ATOM 608 C CA . LEU A 1 83 ? 17.263 53.062 -3.171 1.00 45.41 83 LEU A CA 1
ATOM 609 C C . LEU A 1 83 ? 16.188 54.139 -2.844 1.00 45.41 83 LEU A C 1
ATOM 611 O O . LEU A 1 83 ? 14.995 53.829 -2.896 1.00 45.41 83 LEU A O 1
ATOM 615 N N . PRO A 1 84 ? 16.604 55.359 -2.442 1.00 55.19 84 PRO A N 1
ATOM 616 C CA . PRO A 1 84 ? 15.748 56.453 -1.962 1.00 55.19 84 PRO A CA 1
ATOM 617 C C . PRO A 1 84 ? 14.914 57.157 -3.041 1.00 55.19 84 PRO A C 1
ATOM 619 O O . PRO A 1 84 ? 15.296 57.117 -4.233 1.00 55.19 84 PRO A O 1
#

pLDDT: mean 82.81, std 19.91, range [42.97, 98.44]

Nearest PDB structures (foldseek):
  4yrv-assembly1_A  TM=5.082E-01  e=8.679E-01  Nostoc sp. PCC 7120 = FACHB-418
  5ejk-assembly1_E  TM=4.642E-01  e=1.405E+00  Rous sarcoma virus - Prague C
  8fnm-assembly1_G  TM=4.947E-01  e=3.684E+00  Homo sapiens
  6vdk-assembly1_C  TM=5.282E-01  e=5.964E+00  Human immunodeficiency virus 1

Foldseek 3Di:
DDPVVVVVVVVVVVVVVVVVVVVVVVLVVLLVVLVVCVVVVHQLCVSCVVVVHDSVVSVVSPPDDPPPPPPPPPPDDPDPDDDD

Solvent-accessible surface area (backbone atoms only — not comparable to full-atom values): 5214 Å² total; per-residue (Å²): 135,52,72,69,54,53,50,51,51,52,51,55,51,52,52,52,50,49,54,50,52,53,48,57,51,50,52,50,53,50,34,52,53,51,46,55,41,47,75,73,66,49,56,51,65,58,53,11,69,74,72,76,44,55,48,66,56,54,57,54,52,63,52,73,74,79,67,75,78,75,70,72,87,83,81,79,80,94,74,91,75,89,83,135

Sequence (84 aa):
MSEADLHRLAVAAADKETAAFELDHAELNLKEAVVVALEHGTDPKVIAQVVDLEPEEVLELTGAPDEPALLTLDQAIPGASDLP

Secondary structure (DSSP, 8-state):
--HHHHHHHHHHHHHHHHHHHHHHHHHHHHHHHHHHHHHTT--HHHHHHHHT--HHHHHHTTS---------TT----------

Radius of gyration: 22.71 Å; Cα contacts (8 Å, |Δi|>4): 28; chains: 1; bounding box: 41×65×46 Å

Mean predicted aligned error: 11.66 Å